Protein AF-A0A956J1R5-F1 (afdb_monomer)

Structure (mmCIF, N/CA/C/O backbone):
data_AF-A0A956J1R5-F1
#
_entry.id   AF-A0A956J1R5-F1
#
loop_
_atom_site.group_PDB
_atom_site.id
_atom_site.type_symbol
_atom_site.label_atom_id
_atom_site.label_alt_id
_atom_site.label_comp_id
_atom_site.label_asym_id
_atom_site.label_entity_id
_atom_site.label_seq_id
_atom_site.pdbx_PDB_ins_code
_atom_site.Cartn_x
_atom_site.Cartn_y
_atom_site.Cartn_z
_atom_site.occupancy
_atom_site.B_iso_or_equiv
_atom_site.auth_seq_id
_atom_site.auth_comp_id
_atom_site.auth_asym_id
_atom_site.auth_atom_id
_atom_site.pdbx_PDB_model_num
ATOM 1 N N . MET A 1 1 ? -15.552 30.424 28.035 1.00 44.16 1 MET A N 1
ATOM 2 C CA . MET A 1 1 ? -16.184 31.015 26.834 1.00 44.16 1 MET A CA 1
ATOM 3 C C . MET A 1 1 ? -15.197 32.090 26.402 1.00 44.16 1 MET A C 1
ATOM 5 O O . MET A 1 1 ? -14.972 32.980 27.193 1.00 44.16 1 MET A O 1
ATOM 9 N N . GLU A 1 2 ? -14.330 31.912 25.412 1.00 37.25 2 GLU A N 1
ATOM 10 C CA . GLU A 1 2 ? -14.598 31.733 23.985 1.00 37.25 2 GLU A CA 1
ATOM 11 C C . GLU A 1 2 ? -13.468 30.972 23.274 1.00 37.25 2 GLU A C 1
ATOM 13 O O . GLU A 1 2 ? -12.356 30.803 23.768 1.00 37.25 2 GLU A O 1
ATOM 18 N N . ARG A 1 3 ? -13.826 30.482 22.090 1.00 49.88 3 ARG A N 1
ATOM 19 C CA . ARG A 1 3 ? -13.050 29.657 21.172 1.00 49.88 3 ARG A CA 1
ATOM 20 C C . ARG A 1 3 ? -12.007 30.512 20.445 1.00 49.88 3 ARG A C 1
ATOM 22 O O . ARG A 1 3 ? -12.332 31.598 19.978 1.00 49.88 3 ARG A O 1
ATOM 29 N N . ARG A 1 4 ? -10.828 29.948 20.177 1.00 43.47 4 ARG A N 1
ATOM 30 C CA . ARG A 1 4 ? -10.095 30.222 18.931 1.00 43.47 4 ARG A CA 1
ATOM 31 C C . ARG A 1 4 ? -9.743 28.898 18.262 1.00 43.47 4 ARG A C 1
ATOM 33 O O . ARG A 1 4 ? -8.813 28.202 18.656 1.00 43.47 4 ARG A O 1
ATOM 40 N N . LEU A 1 5 ? -10.584 28.547 17.290 1.00 47.34 5 LEU A N 1
ATOM 41 C CA . LEU A 1 5 ? -10.311 27.576 16.237 1.00 47.34 5 LEU A CA 1
ATOM 42 C C . LEU A 1 5 ? -9.204 28.112 15.320 1.00 47.34 5 LEU A C 1
ATOM 44 O O . LEU A 1 5 ? -9.097 29.321 15.131 1.00 47.34 5 LEU A O 1
ATOM 48 N N . GLY A 1 6 ? -8.461 27.193 14.700 1.00 45.69 6 GLY A N 1
ATOM 49 C CA . GLY A 1 6 ? -7.676 27.473 13.497 1.00 45.69 6 GLY A CA 1
ATOM 50 C C . GLY A 1 6 ? -6.192 27.142 13.616 1.00 45.69 6 GLY A C 1
ATOM 51 O O . GLY A 1 6 ? -5.358 28.037 13.569 1.00 45.69 6 GLY A O 1
ATOM 52 N N . ARG A 1 7 ? -5.841 25.855 13.742 1.00 44.25 7 ARG A N 1
ATOM 53 C CA . ARG A 1 7 ? -4.472 25.379 13.495 1.00 44.25 7 ARG A CA 1
ATOM 54 C C . ARG A 1 7 ? -4.499 24.311 12.401 1.00 44.25 7 ARG A C 1
ATOM 56 O O . ARG A 1 7 ? -4.876 23.179 12.674 1.00 44.25 7 ARG A O 1
ATOM 63 N N . GLY A 1 8 ? -4.034 24.694 11.210 1.00 40.69 8 GLY A N 1
ATOM 64 C CA . GLY A 1 8 ? -3.307 23.812 10.295 1.00 40.69 8 GLY A CA 1
ATOM 65 C C . GLY A 1 8 ? -4.090 23.168 9.153 1.00 40.69 8 GLY A C 1
ATOM 66 O O . GLY A 1 8 ? -4.228 21.951 9.143 1.00 40.69 8 GLY A O 1
ATOM 67 N N . GLU A 1 9 ? -4.458 23.936 8.126 1.00 43.22 9 GLU A N 1
ATOM 68 C CA . GLU A 1 9 ? -4.506 23.386 6.763 1.00 43.22 9 GLU A CA 1
ATOM 69 C C . GLU A 1 9 ? -3.112 23.522 6.143 1.00 43.22 9 GLU A C 1
ATOM 71 O O . GLU A 1 9 ? -2.818 24.432 5.376 1.00 43.22 9 GLU A O 1
ATOM 76 N N . GLY A 1 10 ? -2.199 22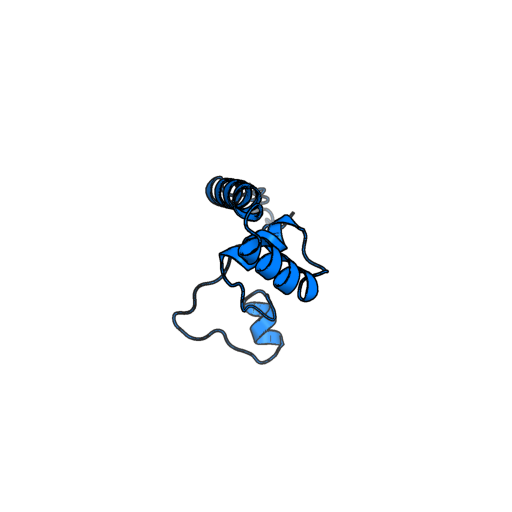.647 6.565 1.00 43.75 10 GLY A N 1
ATOM 77 C CA . GLY A 1 10 ? -0.981 22.400 5.807 1.00 43.75 10 GLY A CA 1
ATOM 78 C C . GLY A 1 10 ? -1.322 21.380 4.736 1.00 43.75 10 GLY A C 1
ATOM 79 O O . GLY A 1 10 ? -1.486 20.205 5.066 1.00 43.75 10 GLY A O 1
ATOM 80 N N . SER A 1 11 ? -1.456 21.811 3.481 1.00 51.84 11 SER A N 1
ATOM 81 C CA . SER A 1 11 ? -1.532 20.914 2.328 1.00 51.84 11 SER A CA 1
ATOM 82 C C . SER A 1 11 ? -0.336 19.972 2.415 1.00 51.84 11 SER A C 1
ATOM 84 O O . SER A 1 11 ? 0.820 20.391 2.316 1.00 51.84 11 SER A O 1
ATOM 86 N N . ARG A 1 12 ? -0.605 18.701 2.722 1.00 57.09 12 ARG A N 1
ATOM 87 C CA . ARG A 1 12 ? 0.421 17.687 2.944 1.00 57.09 12 ARG A CA 1
ATOM 88 C C . ARG A 1 12 ? 0.957 17.304 1.574 1.00 57.09 12 ARG A C 1
ATOM 90 O O . ARG A 1 12 ? 0.499 16.335 0.982 1.00 57.09 12 ARG A O 1
ATOM 97 N N . GLN A 1 13 ? 1.865 18.130 1.056 1.00 57.56 13 GLN A N 1
ATOM 98 C CA . GLN A 1 13 ? 2.513 17.890 -0.225 1.00 57.56 13 GLN A CA 1
ATOM 99 C C . GLN A 1 13 ? 3.058 16.455 -0.225 1.00 57.56 13 GLN A C 1
ATOM 101 O O . GLN A 1 13 ? 3.657 16.041 0.782 1.00 57.56 13 GLN A O 1
ATOM 106 N N . PRO A 1 14 ? 2.809 15.673 -1.290 1.00 62.00 14 PRO A N 1
ATOM 107 C CA . PRO A 1 14 ? 3.353 14.332 -1.385 1.00 62.00 14 PRO A CA 1
ATOM 108 C C . PRO A 1 14 ? 4.871 14.427 -1.234 1.00 62.00 14 PRO A C 1
ATOM 110 O O . PRO A 1 14 ? 5.528 15.245 -1.876 1.00 62.00 14 PRO A O 1
ATOM 113 N N . GLN A 1 15 ? 5.421 13.640 -0.310 1.00 74.06 15 GLN A N 1
ATOM 114 C CA . GLN A 1 15 ? 6.855 13.665 -0.046 1.00 74.06 15 GLN A CA 1
ATOM 115 C C . GLN A 1 15 ? 7.595 13.248 -1.325 1.00 74.06 15 GLN A C 1
ATOM 117 O O . GLN A 1 15 ? 7.160 12.286 -1.964 1.00 74.06 15 GLN A O 1
ATOM 122 N N . PRO A 1 16 ? 8.708 13.910 -1.690 1.00 76.75 16 PRO A N 1
ATOM 123 C CA . PRO A 1 16 ? 9.418 13.647 -2.946 1.00 76.75 16 PRO A CA 1
ATOM 124 C C . PRO A 1 16 ? 9.837 12.177 -3.092 1.00 76.75 16 PRO A C 1
ATOM 126 O O . PRO A 1 16 ? 9.840 11.634 -4.190 1.00 76.75 16 PRO A O 1
ATOM 129 N N . GLU A 1 17 ? 10.085 11.490 -1.976 1.00 80.38 17 GLU A N 1
ATOM 130 C CA . GLU A 1 17 ? 10.389 10.058 -1.951 1.00 80.38 17 GLU A CA 1
ATOM 131 C C . GLU A 1 17 ? 9.235 9.176 -2.470 1.00 80.38 17 GLU A C 1
ATOM 133 O O . GLU A 1 17 ? 9.471 8.166 -3.127 1.00 80.38 17 GLU A O 1
ATOM 138 N N . ILE A 1 18 ? 7.976 9.543 -2.202 1.00 80.62 18 ILE A N 1
ATOM 139 C CA . ILE A 1 18 ? 6.802 8.788 -2.677 1.00 80.62 18 ILE A CA 1
ATOM 140 C C . ILE A 1 18 ? 6.659 8.937 -4.191 1.00 80.62 18 ILE A C 1
ATOM 142 O O . ILE A 1 18 ? 6.312 7.971 -4.869 1.00 80.62 18 ILE A O 1
ATOM 146 N N . LEU A 1 19 ? 6.939 10.135 -4.709 1.00 78.31 19 LEU A N 1
ATOM 147 C CA . LEU A 1 19 ? 6.899 10.403 -6.140 1.00 78.31 19 LEU A CA 1
ATOM 148 C C . LEU A 1 19 ? 8.004 9.636 -6.873 1.00 78.31 19 LEU A C 1
ATOM 150 O O . LEU A 1 19 ? 7.702 8.950 -7.841 1.00 78.31 19 LEU A O 1
ATOM 154 N N . GLN A 1 20 ? 9.233 9.643 -6.347 1.00 83.38 20 GLN A N 1
ATOM 155 C CA . GLN A 1 20 ? 10.329 8.860 -6.923 1.00 83.38 20 GLN A CA 1
ATOM 156 C C . GLN A 1 20 ? 9.991 7.365 -6.977 1.00 83.38 20 GLN A C 1
ATOM 158 O O . GLN A 1 20 ? 10.135 6.726 -8.013 1.00 83.38 20 GLN A O 1
ATOM 163 N N . ARG A 1 21 ? 9.445 6.809 -5.885 1.00 77.69 21 ARG A N 1
ATOM 164 C CA . ARG A 1 21 ? 9.011 5.404 -5.860 1.00 77.69 21 ARG A CA 1
ATOM 165 C C . ARG A 1 21 ? 7.940 5.106 -6.907 1.00 77.69 21 ARG A C 1
ATOM 167 O O . ARG A 1 21 ? 7.908 3.996 -7.422 1.00 77.69 21 ARG A O 1
ATOM 174 N N . LEU A 1 22 ? 7.055 6.059 -7.203 1.00 78.31 22 LEU A N 1
ATOM 175 C CA . LEU A 1 22 ? 6.043 5.898 -8.245 1.00 78.31 22 LEU A CA 1
ATOM 176 C C . LEU A 1 22 ? 6.673 5.870 -9.642 1.00 78.31 22 LEU A C 1
ATOM 178 O O . LEU A 1 22 ? 6.293 5.027 -10.450 1.00 78.31 22 LEU A O 1
ATOM 182 N N . GLU A 1 23 ? 7.620 6.763 -9.919 1.00 79.81 23 GLU A N 1
ATOM 183 C CA . GLU A 1 23 ? 8.353 6.793 -11.190 1.00 79.81 23 GLU A CA 1
ATOM 184 C C . GLU A 1 23 ? 9.107 5.478 -11.421 1.00 79.81 23 GLU A C 1
ATOM 186 O O . GLU A 1 23 ? 8.968 4.859 -12.480 1.00 79.81 23 GLU A O 1
ATOM 191 N N . ASP A 1 24 ? 9.796 4.986 -10.390 1.00 79.75 24 ASP A N 1
ATOM 192 C CA . ASP A 1 24 ? 10.492 3.700 -10.425 1.00 79.75 24 ASP A CA 1
ATOM 193 C C . ASP A 1 24 ? 9.511 2.536 -10.663 1.00 79.75 24 ASP A C 1
ATOM 195 O O . ASP A 1 24 ? 9.803 1.615 -11.428 1.00 79.75 24 ASP A O 1
ATOM 199 N N . ALA A 1 25 ? 8.317 2.583 -10.053 1.00 71.12 25 ALA A N 1
ATOM 200 C CA . ALA A 1 25 ? 7.262 1.584 -10.252 1.00 71.12 25 ALA A CA 1
ATOM 201 C C . ALA A 1 25 ? 6.821 1.501 -11.713 1.00 71.12 25 ALA A C 1
ATOM 203 O O . ALA A 1 25 ? 6.663 0.410 -12.259 1.00 71.12 25 ALA A O 1
ATOM 204 N N . VAL A 1 26 ? 6.596 2.662 -12.332 1.00 76.69 26 VAL A N 1
ATOM 205 C CA . VAL A 1 26 ? 6.152 2.761 -13.725 1.00 76.69 26 VAL A CA 1
ATOM 206 C C . VAL A 1 26 ? 7.231 2.209 -14.654 1.00 76.69 26 VAL A C 1
ATOM 208 O O . VAL A 1 26 ? 6.914 1.414 -15.536 1.00 76.69 26 VAL A O 1
ATOM 211 N N . ALA A 1 27 ? 8.500 2.545 -14.412 1.00 75.62 27 ALA A N 1
ATOM 212 C CA . ALA A 1 27 ? 9.620 2.008 -15.182 1.00 75.62 27 ALA A CA 1
ATOM 213 C C . ALA A 1 27 ? 9.780 0.481 -15.018 1.00 75.62 27 ALA A C 1
ATOM 215 O O . ALA A 1 27 ? 10.101 -0.219 -15.979 1.00 75.62 27 ALA A O 1
ATOM 216 N N . ALA A 1 28 ? 9.518 -0.059 -13.823 1.00 71.69 28 ALA A N 1
ATOM 217 C CA . ALA A 1 28 ? 9.680 -1.482 -13.518 1.00 71.69 28 ALA A CA 1
ATOM 218 C C . ALA A 1 28 ? 8.583 -2.392 -14.106 1.00 71.69 28 ALA A C 1
ATOM 220 O O . ALA A 1 28 ? 8.796 -3.593 -14.260 1.00 71.69 28 ALA A O 1
ATOM 221 N N . ILE A 1 29 ? 7.417 -1.855 -14.484 1.00 68.38 29 ILE A N 1
ATOM 222 C CA . ILE A 1 29 ? 6.297 -2.653 -15.028 1.00 68.38 29 ILE A CA 1
ATOM 223 C C . ILE A 1 29 ? 6.602 -3.294 -16.397 1.00 68.38 29 ILE A C 1
ATOM 225 O O . ILE A 1 29 ? 5.859 -4.146 -16.879 1.00 68.38 29 ILE A O 1
ATOM 229 N N . HIS A 1 30 ? 7.723 -2.949 -17.019 1.00 69.00 30 HIS A N 1
ATOM 230 C CA . HIS A 1 30 ? 8.126 -3.517 -18.301 1.00 69.00 30 HIS A CA 1
ATOM 231 C C . HIS A 1 30 ? 8.419 -5.028 -18.224 1.00 69.00 30 HIS A C 1
ATOM 233 O O . HIS A 1 30 ? 8.400 -5.707 -19.253 1.00 69.00 30 HIS A O 1
ATOM 239 N N . ASP A 1 31 ? 8.654 -5.576 -17.026 1.00 76.12 31 ASP A N 1
ATOM 240 C CA . ASP A 1 31 ? 8.788 -7.016 -16.832 1.00 76.12 31 ASP A CA 1
ATOM 241 C C . ASP A 1 31 ? 7.416 -7.712 -16.654 1.00 76.12 31 ASP A C 1
ATOM 243 O O . ASP A 1 31 ? 6.491 -7.214 -16.004 1.00 76.12 31 ASP A O 1
ATOM 247 N N . SER A 1 32 ? 7.271 -8.905 -17.242 1.00 79.06 32 SER A N 1
ATOM 248 C CA . SER A 1 32 ? 5.996 -9.643 -17.250 1.00 79.06 32 SER A CA 1
ATOM 249 C C . SER 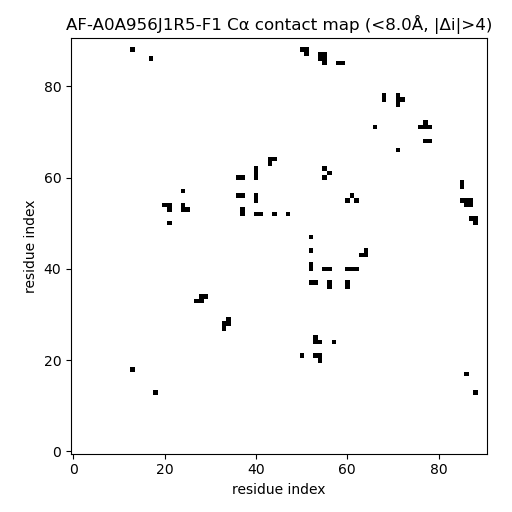A 1 32 ? 5.528 -10.095 -15.862 1.00 79.06 32 SER A C 1
ATOM 251 O O . SER A 1 32 ? 4.343 -10.367 -15.676 1.00 79.06 32 SER A O 1
ATOM 253 N N . GLU A 1 33 ? 6.427 -10.227 -14.889 1.00 86.69 33 GLU A N 1
ATOM 254 C CA . GLU A 1 33 ? 6.102 -10.724 -13.555 1.00 86.69 33 GLU A CA 1
ATOM 255 C C . GLU A 1 33 ? 5.587 -9.593 -12.652 1.00 86.69 33 GLU A C 1
ATOM 257 O O . GLU A 1 33 ? 4.543 -9.732 -12.015 1.00 86.69 33 GLU A O 1
ATOM 262 N N . SER A 1 34 ? 6.258 -8.443 -12.653 1.00 84.50 34 SER A N 1
ATOM 263 C CA . SER A 1 34 ? 5.839 -7.200 -12.009 1.00 84.50 34 SER A CA 1
ATOM 264 C C . SER A 1 34 ? 4.521 -6.709 -12.577 1.00 84.50 34 SER A C 1
ATOM 266 O O . SER A 1 34 ? 3.641 -6.332 -11.802 1.00 84.50 34 SER A O 1
ATOM 268 N N . PHE A 1 35 ? 4.325 -6.807 -13.895 1.00 87.12 35 PHE A N 1
ATOM 269 C CA . PHE A 1 35 ? 3.033 -6.497 -14.497 1.00 87.12 35 PHE A CA 1
ATOM 270 C C . PHE A 1 35 ? 1.925 -7.432 -13.997 1.00 87.12 35 PHE A C 1
ATOM 272 O O . PHE A 1 35 ? 0.862 -6.963 -13.594 1.00 87.12 35 PHE A O 1
ATOM 279 N N . ARG A 1 36 ? 2.171 -8.750 -13.930 1.00 90.38 36 ARG A N 1
ATOM 280 C CA . ARG A 1 36 ? 1.203 -9.710 -13.363 1.00 90.38 36 ARG A CA 1
ATOM 281 C C . ARG A 1 36 ? 0.901 -9.431 -11.891 1.00 90.38 36 ARG A C 1
ATOM 283 O O . ARG A 1 36 ? -0.264 -9.469 -11.507 1.00 90.38 36 ARG A O 1
ATOM 290 N N . ARG A 1 37 ? 1.915 -9.116 -11.076 1.00 91.00 37 ARG A N 1
ATOM 291 C CA . ARG A 1 37 ? 1.731 -8.726 -9.666 1.00 91.00 37 ARG A CA 1
ATOM 292 C C . ARG A 1 37 ? 0.867 -7.478 -9.543 1.00 91.00 37 ARG A C 1
ATOM 294 O O . ARG A 1 37 ? -0.043 -7.44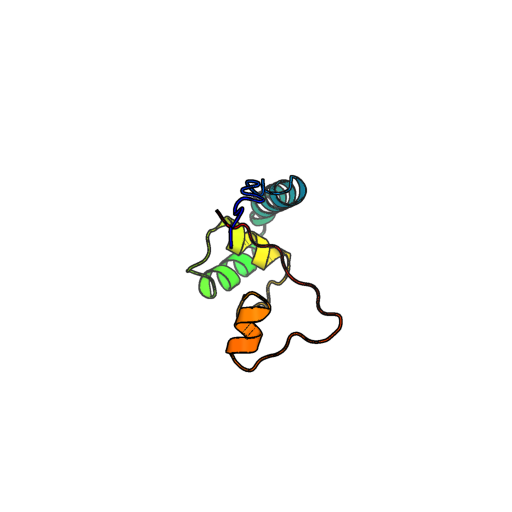4 -8.719 1.00 91.00 37 ARG A O 1
ATOM 301 N N . TRP A 1 38 ? 1.125 -6.474 -10.376 1.00 91.81 38 TRP A N 1
ATOM 302 C CA . TRP A 1 38 ? 0.315 -5.266 -10.400 1.00 91.81 38 TRP A CA 1
ATOM 303 C C . TRP A 1 38 ? -1.130 -5.561 -10.814 1.00 91.81 38 TRP A C 1
ATOM 305 O O . TRP A 1 38 ? -2.047 -5.076 -10.156 1.00 91.81 38 TRP A O 1
ATOM 315 N N . LEU A 1 39 ? -1.365 -6.395 -11.832 1.00 92.62 39 LEU A N 1
ATOM 316 C CA . LEU A 1 39 ? -2.720 -6.797 -12.233 1.00 92.62 39 LEU A CA 1
ATOM 317 C C . LEU A 1 39 ? -3.462 -7.539 -11.111 1.00 92.62 39 LEU A C 1
ATOM 319 O O . LEU A 1 39 ? -4.638 -7.270 -10.865 1.00 92.62 39 LEU A O 1
ATOM 323 N N . ASP A 1 40 ? -2.776 -8.423 -10.389 1.00 94.19 40 ASP A N 1
ATOM 324 C CA . ASP A 1 40 ? -3.347 -9.145 -9.251 1.00 94.19 40 ASP A CA 1
ATOM 325 C C . ASP A 1 40 ? -3.742 -8.195 -8.102 1.00 94.19 40 ASP A C 1
ATOM 327 O O . ASP A 1 40 ? -4.845 -8.286 -7.554 1.00 94.19 40 ASP A O 1
ATOM 331 N N . VAL A 1 41 ? -2.896 -7.214 -7.770 1.00 95.00 41 VAL A N 1
ATOM 332 C CA . VAL A 1 41 ? -3.237 -6.148 -6.808 1.00 95.00 41 VAL A CA 1
ATOM 333 C C . VAL A 1 41 ? -4.397 -5.300 -7.334 1.00 95.00 41 VAL A C 1
ATOM 335 O O . VAL A 1 41 ? -5.357 -5.044 -6.607 1.00 95.00 41 VAL A O 1
ATOM 338 N N . SER A 1 42 ? -4.362 -4.913 -8.607 1.00 93.81 42 SER A N 1
ATOM 339 C CA . SER A 1 42 ? -5.386 -4.073 -9.239 1.00 93.81 42 SER A CA 1
ATOM 340 C C . SER A 1 42 ? -6.765 -4.731 -9.218 1.00 93.81 42 SER A C 1
ATOM 342 O O . SER A 1 42 ? -7.763 -4.052 -8.980 1.00 93.81 42 SER A O 1
ATOM 344 N N . SER A 1 43 ? -6.830 -6.059 -9.362 1.00 95.06 43 SER A N 1
ATOM 345 C CA . SER A 1 43 ? -8.083 -6.816 -9.246 1.00 95.06 43 SER A CA 1
ATOM 346 C C . SER A 1 43 ? -8.733 -6.675 -7.857 1.00 95.06 43 SER A C 1
ATOM 348 O O . SER A 1 43 ? -9.952 -6.519 -7.738 1.00 95.06 43 SER A O 1
ATOM 350 N N . ARG A 1 44 ? -7.916 -6.638 -6.793 1.00 95.25 44 ARG A N 1
ATOM 351 C CA . ARG A 1 44 ? -8.352 -6.534 -5.389 1.00 95.25 44 ARG A CA 1
ATOM 352 C C . ARG A 1 44 ? -8.637 -5.093 -4.963 1.00 95.25 44 ARG A C 1
ATOM 354 O O . ARG A 1 44 ? -9.539 -4.859 -4.162 1.00 95.25 44 ARG A O 1
ATOM 361 N N . PHE A 1 45 ? -7.891 -4.126 -5.498 1.00 95.38 45 PHE A N 1
ATOM 362 C CA . PHE A 1 45 ? -7.945 -2.709 -5.115 1.00 95.38 45 PHE A CA 1
ATOM 363 C C . PHE A 1 45 ? -8.495 -1.801 -6.223 1.00 95.38 45 PHE A C 1
ATOM 365 O O . PHE A 1 45 ? -8.059 -0.661 -6.368 1.00 95.38 45 PHE A O 1
ATOM 372 N N . HIS A 1 46 ? -9.499 -2.261 -6.966 1.00 92.31 46 HIS A N 1
ATOM 373 C CA . HIS A 1 46 ? -10.099 -1.535 -8.095 1.00 92.31 46 HIS A CA 1
ATOM 3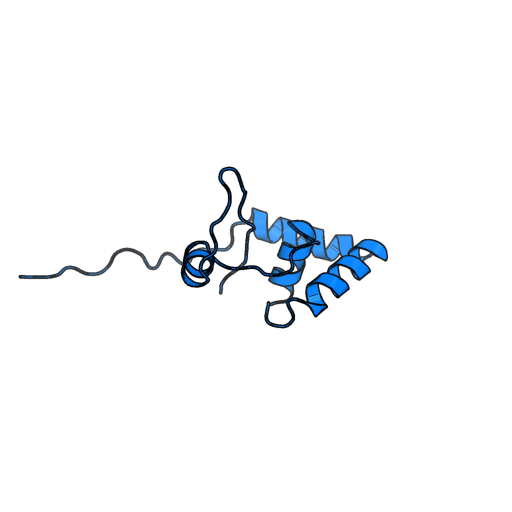74 C C . HIS A 1 46 ? -10.719 -0.166 -7.733 1.00 92.31 46 HIS A C 1
ATOM 376 O O . HIS A 1 46 ? -10.955 0.653 -8.614 1.00 92.31 46 HIS A O 1
ATOM 382 N N . HIS A 1 47 ? -10.955 0.114 -6.446 1.00 92.38 47 HIS A N 1
ATOM 383 C CA . HIS A 1 47 ? -11.412 1.424 -5.955 1.00 92.38 47 HIS A CA 1
ATOM 384 C C . HIS A 1 47 ? -10.281 2.408 -5.611 1.00 92.38 47 HIS A C 1
ATOM 386 O O . HIS A 1 47 ? -10.552 3.564 -5.288 1.00 92.38 47 HIS A O 1
ATOM 392 N N . TYR A 1 48 ? -9.022 1.969 -5.629 1.00 93.19 48 TYR A N 1
ATOM 393 C CA . TYR A 1 48 ? -7.868 2.837 -5.402 1.00 93.19 48 TYR A CA 1
ATOM 394 C C . TYR A 1 48 ? -7.405 3.455 -6.721 1.00 93.19 48 TYR A C 1
ATOM 396 O O . TYR A 1 48 ? -7.550 2.848 -7.780 1.00 93.19 48 TYR A O 1
ATOM 404 N N . SER A 1 49 ? -6.801 4.644 -6.661 1.00 92.81 49 SER A N 1
ATOM 405 C CA . SER A 1 49 ? -6.130 5.235 -7.824 1.00 92.81 49 SER A CA 1
ATOM 406 C C . SER A 1 49 ? -4.988 4.343 -8.315 1.00 92.81 49 SER A C 1
ATOM 408 O O . SER A 1 49 ? -4.384 3.614 -7.525 1.00 92.81 49 SER A O 1
ATOM 410 N N . LEU A 1 50 ? -4.642 4.452 -9.601 1.00 91.12 50 LEU A N 1
ATOM 411 C CA . LEU A 1 50 ? -3.526 3.716 -10.204 1.00 91.12 50 LEU A CA 1
ATOM 412 C C . LEU A 1 50 ? -2.239 3.858 -9.381 1.00 91.12 50 LEU A C 1
ATOM 414 O O . LEU A 1 50 ? -1.606 2.866 -9.030 1.00 91.12 50 LEU A O 1
ATOM 418 N N . SER A 1 51 ? -1.890 5.086 -9.000 1.00 91.81 51 SER A N 1
ATOM 419 C CA . SER A 1 51 ? -0.682 5.346 -8.220 1.00 91.81 51 SER A CA 1
ATOM 420 C C . SER A 1 51 ? -0.706 4.653 -6.858 1.00 91.81 51 SER A C 1
ATOM 422 O O . SER A 1 51 ? 0.312 4.139 -6.406 1.00 91.81 51 SER A O 1
ATOM 424 N N . ASN A 1 52 ? -1.872 4.571 -6.213 1.00 94.50 52 ASN A N 1
ATOM 425 C CA . ASN A 1 52 ? -2.009 3.827 -4.967 1.00 94.50 52 ASN A CA 1
ATOM 426 C C . ASN A 1 52 ? -1.963 2.310 -5.180 1.00 94.50 52 ASN A C 1
ATOM 428 O O . ASN A 1 52 ? -1.395 1.612 -4.345 1.00 94.50 52 ASN A O 1
ATOM 432 N N . GLN A 1 53 ? -2.496 1.790 -6.287 1.00 94.75 53 GLN A N 1
ATOM 433 C CA . GLN A 1 53 ? -2.350 0.373 -6.642 1.00 94.75 53 GLN A CA 1
ATOM 434 C C . GLN A 1 53 ? -0.870 0.007 -6.840 1.00 94.75 53 GLN A C 1
ATOM 436 O O . GLN A 1 53 ? -0.417 -1.015 -6.324 1.00 94.75 53 GLN A O 1
ATOM 441 N N . LEU A 1 54 ? -0.091 0.867 -7.503 1.00 92.50 54 LEU A N 1
ATOM 442 C CA . LEU A 1 54 ? 1.357 0.696 -7.666 1.00 92.50 54 LEU A CA 1
ATOM 443 C C . LEU A 1 54 ? 2.093 0.738 -6.327 1.00 92.50 54 LEU A C 1
ATOM 445 O O . LEU A 1 54 ? 2.853 -0.177 -6.010 1.00 92.50 54 LEU A O 1
ATOM 449 N N . LEU A 1 55 ? 1.802 1.741 -5.495 1.00 93.75 55 LEU A N 1
ATOM 450 C CA . LEU A 1 55 ? 2.385 1.853 -4.158 1.00 93.75 55 LEU A CA 1
ATOM 451 C C . LEU A 1 55 ? 2.084 0.626 -3.290 1.00 93.75 55 LEU A C 1
ATOM 453 O O . LEU A 1 55 ? 2.970 0.160 -2.574 1.00 93.75 55 LEU A O 1
ATOM 457 N N . ILE A 1 56 ? 0.863 0.088 -3.347 1.00 95.44 56 ILE A N 1
ATOM 458 C CA . ILE A 1 56 ? 0.506 -1.150 -2.642 1.00 95.44 56 ILE A CA 1
ATOM 459 C C . ILE A 1 56 ? 1.294 -2.330 -3.218 1.00 95.44 56 ILE A C 1
ATOM 461 O O . ILE A 1 56 ? 1.876 -3.089 -2.449 1.00 95.44 56 ILE A O 1
ATOM 465 N N . THR A 1 57 ? 1.373 -2.451 -4.547 1.00 94.44 57 THR A N 1
ATOM 466 C CA . THR A 1 57 ? 2.101 -3.537 -5.227 1.00 94.44 57 THR A CA 1
ATOM 467 C C . THR A 1 57 ? 3.566 -3.595 -4.804 1.00 94.44 57 THR A C 1
ATOM 469 O O . THR A 1 57 ? 4.062 -4.670 -4.478 1.00 94.44 57 THR A O 1
ATOM 472 N N . MET A 1 58 ? 4.252 -2.451 -4.742 1.00 92.00 58 MET A N 1
ATOM 473 C CA . MET A 1 58 ? 5.668 -2.396 -4.363 1.00 92.00 58 MET A CA 1
ATOM 474 C C . MET A 1 58 ? 5.914 -2.641 -2.872 1.00 92.00 58 MET A C 1
ATOM 476 O O . MET A 1 58 ? 6.942 -3.197 -2.499 1.00 92.00 58 MET A O 1
ATOM 480 N N . GLN A 1 59 ? 5.007 -2.189 -2.002 1.00 94.25 59 GLN A N 1
ATOM 481 C CA . GLN A 1 59 ? 5.207 -2.264 -0.550 1.00 94.25 59 GLN A CA 1
ATOM 482 C C . GLN A 1 59 ? 4.695 -3.578 0.051 1.00 94.25 59 GLN A C 1
ATOM 484 O O . GLN A 1 59 ? 5.252 -4.067 1.035 1.00 94.25 59 GLN A O 1
ATOM 489 N N . ARG A 1 60 ? 3.598 -4.122 -0.490 1.00 94.50 60 ARG A N 1
ATOM 490 C CA . ARG A 1 60 ? 2.897 -5.296 0.042 1.00 94.50 60 ARG A CA 1
ATOM 491 C C . ARG A 1 60 ? 2.051 -5.981 -1.053 1.00 94.50 60 ARG A C 1
ATOM 493 O O . ARG A 1 60 ? 0.824 -5.859 -1.037 1.00 94.50 60 ARG A O 1
ATOM 500 N N . PRO A 1 61 ? 2.667 -6.721 -1.994 1.00 92.94 61 PRO A N 1
ATOM 501 C CA . PRO A 1 61 ? 1.956 -7.335 -3.125 1.00 92.94 61 PRO A CA 1
ATOM 502 C C . PRO A 1 61 ? 0.925 -8.397 -2.705 1.00 92.94 61 PRO A C 1
ATOM 504 O O . PRO A 1 61 ? -0.044 -8.651 -3.412 1.00 92.94 61 PRO A O 1
ATOM 507 N N . ASP A 1 62 ? 1.072 -8.995 -1.526 1.00 94.69 62 ASP A N 1
ATOM 508 C CA . ASP A 1 62 ? 0.132 -9.950 -0.932 1.00 94.69 62 ASP A CA 1
ATOM 509 C C . ASP A 1 62 ? -1.021 -9.276 -0.157 1.00 94.69 62 ASP A C 1
ATOM 511 O O . ASP A 1 62 ? -1.870 -9.964 0.410 1.00 94.69 62 ASP A O 1
ATOM 515 N N . ALA A 1 63 ? -1.101 -7.938 -0.129 1.00 94.44 63 ALA A N 1
ATOM 516 C CA . ALA A 1 63 ? -2.158 -7.227 0.587 1.00 94.44 63 ALA A CA 1
ATOM 517 C C . ALA A 1 63 ? -3.551 -7.583 0.044 1.00 94.44 63 ALA A C 1
ATOM 519 O O . ALA A 1 63 ? -3.832 -7.446 -1.138 1.00 94.44 63 ALA A O 1
ATOM 520 N N . THR A 1 64 ? -4.470 -7.989 0.915 1.00 94.25 64 THR A N 1
ATOM 521 C CA . THR A 1 64 ? -5.872 -8.260 0.536 1.00 94.25 64 THR A CA 1
ATOM 522 C C . THR A 1 64 ? -6.821 -7.141 0.946 1.00 94.25 64 THR A C 1
ATOM 524 O O . THR A 1 64 ? -7.938 -7.050 0.446 1.00 94.25 64 THR A O 1
ATOM 527 N N . ARG A 1 65 ? -6.387 -6.276 1.870 1.00 94.25 65 ARG A N 1
ATOM 528 C CA . ARG A 1 65 ? -7.135 -5.107 2.329 1.00 94.25 65 ARG A CA 1
ATOM 529 C C . ARG A 1 65 ? -6.185 -4.081 2.930 1.00 94.25 65 ARG A C 1
ATOM 531 O O . ARG A 1 65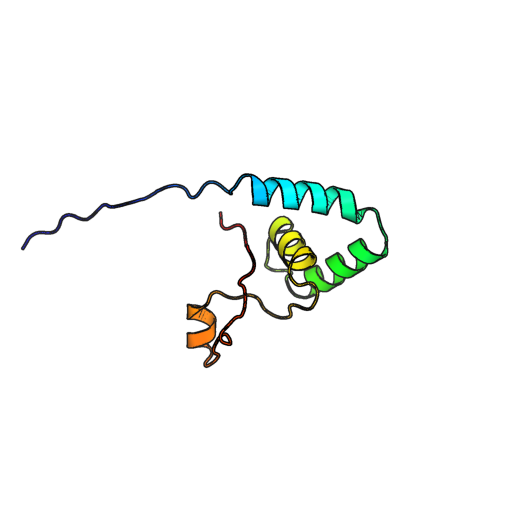 ? -5.275 -4.432 3.677 1.00 94.25 65 ARG A O 1
ATOM 538 N N . VAL A 1 66 ? -6.441 -2.810 2.649 1.00 9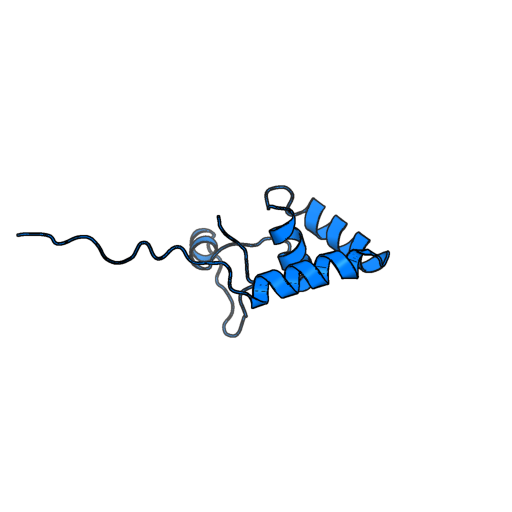4.62 66 VAL A N 1
ATOM 539 C CA . VAL A 1 66 ? -5.678 -1.673 3.166 1.00 94.62 66 VAL A CA 1
ATOM 540 C C . VAL A 1 66 ? -6.652 -0.752 3.880 1.00 94.62 66 VAL A C 1
ATOM 542 O O . VAL A 1 66 ? -7.722 -0.439 3.367 1.00 94.62 66 VAL A O 1
ATOM 545 N N . ALA A 1 67 ? -6.316 -0.359 5.102 1.00 93.69 67 ALA A N 1
ATOM 546 C CA . ALA A 1 67 ? -7.129 0.552 5.890 1.00 93.69 67 ALA A CA 1
ATOM 547 C C . ALA A 1 67 ? -6.265 1.266 6.930 1.00 93.69 67 ALA A C 1
ATOM 549 O O . ALA A 1 67 ? -5.229 0.752 7.360 1.00 93.69 67 ALA A O 1
ATOM 550 N N . GLY A 1 68 ? -6.714 2.443 7.365 1.00 93.31 68 GLY A N 1
ATOM 551 C CA . GLY A 1 68 ? -6.075 3.162 8.462 1.00 93.31 68 GLY A CA 1
ATOM 552 C C . GLY A 1 68 ? -6.216 2.427 9.800 1.00 93.31 68 GLY A C 1
ATOM 553 O O . GLY A 1 68 ? -7.156 1.661 10.018 1.00 93.31 68 GLY A O 1
ATOM 554 N N . PHE A 1 69 ? -5.317 2.717 10.741 1.00 93.25 69 PHE A N 1
ATOM 555 C CA . PHE A 1 69 ? -5.278 2.082 12.066 1.00 93.25 69 PHE A CA 1
ATOM 556 C C . PHE A 1 69 ? -6.628 2.125 12.810 1.00 93.25 69 PHE A C 1
ATOM 558 O O . PHE A 1 69 ? -7.094 1.119 13.344 1.00 93.25 69 PHE A O 1
ATOM 565 N N . HIS A 1 70 ? -7.305 3.277 12.797 1.00 93.88 70 HIS A N 1
ATOM 566 C CA . HIS A 1 70 ? -8.620 3.435 13.426 1.00 93.88 70 HIS A CA 1
ATOM 567 C C . HIS A 1 70 ? -9.724 2.640 12.718 1.00 93.88 70 HIS A C 1
AT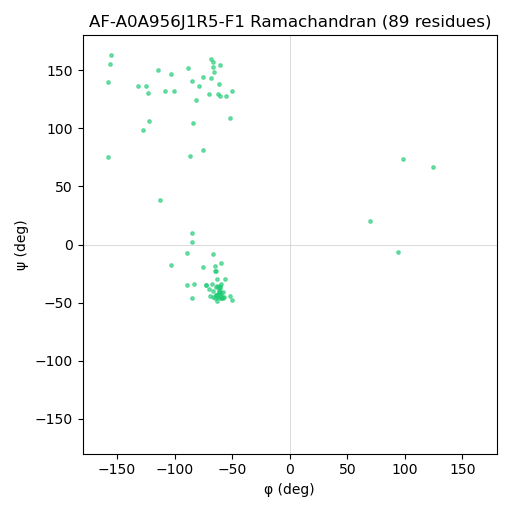OM 569 O O . HIS A 1 70 ? -10.634 2.146 13.378 1.00 93.88 70 HIS A O 1
ATOM 575 N N . ALA A 1 71 ? -9.648 2.492 11.392 1.00 95.00 71 ALA A N 1
ATOM 576 C CA . ALA A 1 71 ? -10.608 1.694 10.638 1.00 95.00 71 ALA A CA 1
ATOM 577 C C . ALA A 1 71 ? -10.481 0.207 10.995 1.00 95.00 71 ALA A C 1
ATOM 579 O O . ALA A 1 71 ? -11.496 -0.448 11.212 1.00 95.00 71 ALA A O 1
ATOM 580 N N . TRP A 1 72 ? -9.257 -0.302 11.173 1.00 95.31 72 TRP A N 1
ATOM 581 C CA . TRP A 1 72 ? -9.054 -1.662 11.675 1.00 95.31 72 TRP A CA 1
ATOM 582 C C . TRP A 1 72 ? -9.689 -1.879 13.047 1.00 95.31 72 TRP A C 1
ATOM 584 O O . TRP A 1 72 ? -10.428 -2.847 13.219 1.00 95.31 72 TRP A O 1
ATOM 594 N N . ARG A 1 73 ? -9.498 -0.937 13.979 1.00 94.94 73 ARG A N 1
ATOM 595 C CA . ARG A 1 73 ? -10.121 -1.002 15.312 1.00 94.94 73 ARG A CA 1
ATOM 596 C C . ARG A 1 73 ? -11.648 -1.030 15.242 1.00 94.94 73 ARG A C 1
ATOM 598 O O . ARG A 1 73 ? -12.263 -1.815 15.953 1.00 94.94 73 ARG A O 1
ATOM 605 N N . LYS A 1 74 ? -12.259 -0.224 14.364 1.00 96.69 74 LYS A N 1
ATOM 606 C CA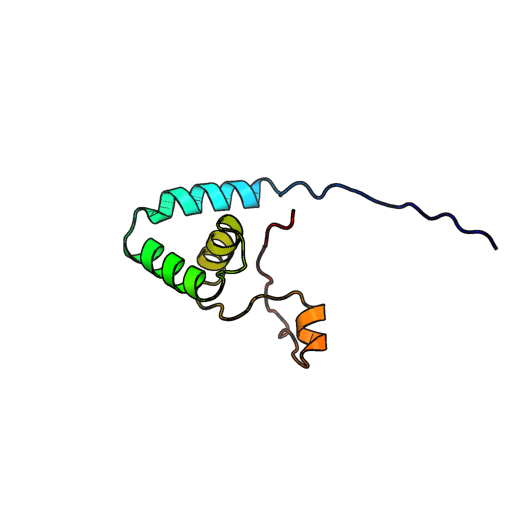 . LYS A 1 74 ? -13.718 -0.230 14.134 1.00 96.69 74 LYS A CA 1
ATOM 607 C C . LYS A 1 74 ? -14.228 -1.565 13.582 1.00 96.69 74 LYS A C 1
ATOM 609 O O . LYS A 1 74 ? -15.357 -1.940 13.859 1.00 96.69 74 LYS A O 1
ATOM 614 N N . LEU A 1 75 ? -13.393 -2.289 12.838 1.00 95.31 75 LEU A N 1
ATOM 615 C CA . LEU A 1 75 ? -13.685 -3.632 12.326 1.00 95.31 75 LEU A CA 1
ATOM 616 C C . LEU A 1 75 ? -13.374 -4.747 13.344 1.00 95.31 75 LEU A C 1
ATOM 618 O O . LEU A 1 75 ? -13.338 -5.915 12.962 1.00 95.31 75 LEU A O 1
ATOM 622 N N . GLY A 1 76 ? -13.088 -4.410 14.608 1.00 96.12 76 GLY A N 1
ATOM 623 C CA . GLY A 1 76 ? -12.725 -5.383 15.642 1.00 96.12 76 GLY A CA 1
ATOM 624 C C . GLY A 1 76 ? -11.351 -6.027 15.432 1.00 96.12 76 GLY A C 1
ATOM 625 O O . GLY A 1 76 ? -11.088 -7.107 15.951 1.00 96.12 76 GLY A O 1
ATOM 626 N N . ARG A 1 77 ? -10.470 -5.397 14.645 1.00 95.56 77 ARG A N 1
ATOM 627 C CA . ARG A 1 77 ? -9.123 -5.896 14.332 1.00 95.56 77 ARG A CA 1
ATOM 628 C C . ARG A 1 77 ? -8.056 -4.972 14.909 1.00 95.56 77 ARG A C 1
ATOM 630 O O . ARG A 1 77 ? -8.243 -3.760 15.006 1.00 95.56 77 ARG A O 1
ATOM 637 N N . GLN A 1 78 ? -6.904 -5.539 15.255 1.00 94.44 78 GLN A N 1
ATOM 638 C CA . GLN A 1 78 ? -5.770 -4.792 15.792 1.00 94.44 78 GLN A CA 1
ATOM 639 C C . GLN A 1 78 ? -4.515 -5.048 14.959 1.00 94.44 78 GLN A C 1
ATOM 641 O O . GLN A 1 78 ? -4.220 -6.184 14.591 1.00 94.44 78 GLN A O 1
ATOM 646 N N . VAL A 1 79 ? -3.773 -3.976 14.677 1.00 93.25 79 VAL A N 1
ATOM 647 C CA . VAL A 1 79 ? -2.446 -4.070 14.061 1.00 93.25 79 VAL A CA 1
ATOM 648 C C . VAL A 1 79 ? -1.478 -4.659 15.087 1.00 93.25 79 VAL A C 1
ATOM 650 O O . VAL A 1 79 ? -1.431 -4.203 16.232 1.00 93.25 79 VAL A O 1
ATOM 653 N N . ARG A 1 80 ? -0.724 -5.687 14.687 1.00 94.69 80 ARG A N 1
ATOM 654 C CA . ARG A 1 80 ? 0.244 -6.352 15.565 1.00 94.69 80 ARG A CA 1
ATOM 655 C C . ARG A 1 80 ? 1.376 -5.393 15.936 1.00 94.69 80 ARG A C 1
ATOM 657 O O . ARG A 1 80 ? 1.756 -4.514 15.163 1.00 94.69 80 ARG A O 1
ATOM 664 N N . LYS A 1 81 ? 1.923 -5.558 17.141 1.00 94.31 81 LYS A N 1
ATOM 665 C CA . LYS A 1 81 ? 3.073 -4.767 17.593 1.00 94.31 81 LYS A CA 1
ATOM 666 C C . LYS A 1 81 ? 4.269 -5.050 16.677 1.00 94.31 81 LYS A C 1
ATOM 668 O O . LYS A 1 81 ? 4.603 -6.208 16.463 1.00 94.31 81 LYS A O 1
ATOM 673 N N . GLY A 1 82 ? 4.909 -3.993 16.177 1.00 94.25 82 GLY A N 1
ATOM 674 C CA . GLY A 1 82 ? 6.073 -4.084 15.286 1.00 94.25 82 GLY A CA 1
ATOM 675 C C . GLY A 1 82 ? 5.753 -4.032 13.789 1.00 94.25 82 GLY A C 1
ATOM 676 O O . GLY A 1 82 ? 6.679 -3.927 12.990 1.00 94.25 82 GLY A O 1
ATOM 677 N N . GLU A 1 83 ? 4.475 -4.046 13.399 1.00 93.69 83 GLU A N 1
ATOM 678 C CA . GLU A 1 83 ? 4.084 -3.901 11.993 1.00 93.69 83 GLU A CA 1
ATOM 679 C C . GLU A 1 83 ? 4.373 -2.494 11.462 1.00 93.69 83 GLU A C 1
ATOM 681 O O . GLU A 1 83 ? 4.183 -1.489 12.156 1.00 93.69 83 GLU A O 1
ATOM 686 N N . LYS A 1 84 ? 4.786 -2.426 10.195 1.00 91.75 84 LYS A N 1
ATOM 687 C CA . LYS A 1 84 ? 5.015 -1.168 9.478 1.00 91.75 84 LYS A CA 1
ATOM 688 C C . LYS A 1 84 ? 3.818 -0.866 8.582 1.00 91.75 84 LYS A C 1
ATOM 690 O O . LYS A 1 84 ? 3.345 -1.732 7.851 1.00 91.75 84 LYS A O 1
ATOM 695 N N . GLY A 1 85 ? 3.322 0.368 8.647 1.00 92.50 85 GLY A N 1
ATOM 696 C CA . GLY A 1 85 ? 2.302 0.842 7.714 1.00 92.50 85 GLY A CA 1
ATOM 697 C C . GLY A 1 85 ? 2.858 0.977 6.296 1.00 92.50 85 GLY A C 1
ATOM 698 O O . GLY A 1 85 ? 4.065 1.113 6.112 1.00 92.50 85 GLY A O 1
ATOM 699 N N . ILE A 1 86 ? 1.962 0.980 5.311 1.00 93.56 86 ILE A N 1
ATOM 700 C CA . ILE A 1 86 ? 2.291 1.307 3.920 1.00 93.56 86 ILE A CA 1
ATOM 701 C C . ILE A 1 86 ? 1.830 2.730 3.595 1.00 93.56 86 ILE A C 1
ATOM 703 O O . ILE A 1 86 ? 0.817 3.200 4.122 1.00 93.56 86 ILE A O 1
ATOM 707 N N . ALA A 1 87 ? 2.574 3.416 2.736 1.00 92.69 87 ALA A N 1
ATOM 708 C CA . ALA A 1 87 ? 2.242 4.752 2.270 1.00 92.69 87 ALA A CA 1
ATOM 709 C C . ALA A 1 87 ? 1.159 4.699 1.183 1.00 92.69 87 ALA A C 1
ATOM 711 O O . ALA A 1 87 ? 1.229 3.875 0.272 1.00 92.69 87 ALA A O 1
ATOM 712 N N . ILE A 1 88 ? 0.188 5.606 1.286 1.00 92.81 88 ILE A N 1
ATOM 713 C CA . ILE A 1 88 ? -0.895 5.830 0.325 1.00 92.81 88 ILE A CA 1
ATOM 714 C C . ILE A 1 88 ? -0.962 7.337 0.069 1.00 92.81 88 ILE A C 1
ATOM 716 O O . ILE A 1 88 ? -0.881 8.123 1.017 1.00 92.81 88 ILE A O 1
ATOM 720 N N . MET A 1 89 ? -1.116 7.739 -1.190 1.00 88.81 89 MET A N 1
ATOM 721 C CA . MET A 1 89 ? -1.382 9.125 -1.562 1.00 88.81 89 MET A CA 1
ATOM 722 C C . MET A 1 89 ? -2.868 9.426 -1.397 1.00 88.81 89 MET A C 1
ATOM 724 O O . MET A 1 89 ? -3.726 8.735 -1.952 1.00 88.81 89 MET A O 1
ATOM 728 N N . VAL A 1 90 ? -3.160 10.458 -0.616 1.00 78.69 90 VAL A N 1
ATOM 729 C CA . VAL A 1 90 ? -4.508 10.996 -0.429 1.00 78.69 90 VAL A CA 1
ATOM 730 C C . VAL A 1 90 ? -4.543 12.340 -1.163 1.00 78.69 90 VAL A C 1
ATOM 732 O O . VAL A 1 90 ? -3.573 13.086 -1.007 1.00 78.69 90 VAL A O 1
ATOM 735 N N . PRO A 1 91 ? -5.566 12.619 -1.991 1.00 61.88 91 PRO A N 1
ATOM 736 C CA . PRO A 1 91 ? -5.750 13.944 -2.578 1.00 61.88 91 PRO A CA 1
ATOM 737 C C . PRO A 1 91 ? -5.968 15.022 -1.507 1.00 61.88 91 PRO A C 1
ATOM 739 O O . PRO A 1 91 ? -6.461 14.681 -0.405 1.00 61.88 91 PRO A O 1
#

pLDDT: mean 82.45, std 16.87, range [37.25, 96.69]

Secondary structure (DSSP, 8-state):
------------PPPHHHHHHHHHHHHHTTSHHHHHHHHHHHHH-TTS-HHHHHHHHHH-TT-S----HHHHHHTT--PPTTPPPPP----

Solvent-accessible surface area (backbone atoms only — not comparable to full-atom values): 6004 Å² total; per-residue (Å²): 141,84,86,84,85,88,85,79,91,67,81,77,67,80,54,70,68,62,55,51,54,49,55,52,48,63,66,52,42,78,40,75,63,54,34,50,47,40,51,58,32,38,73,73,41,69,90,50,54,71,70,41,37,50,42,38,31,76,74,44,58,83,63,84,78,87,75,5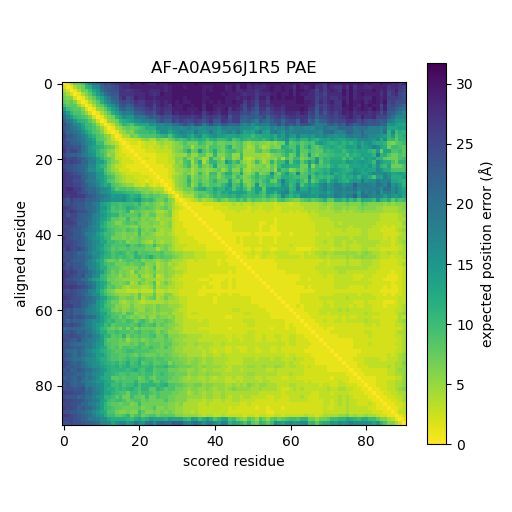5,73,68,54,36,47,75,71,78,40,78,85,61,91,89,69,78,86,78,78,72,86,74,136

Radius of gyration: 16.75 Å; Cα contacts (8 Å, |Δi|>4): 53; chains: 1; bounding box: 27×42×45 Å

Sequence (91 aa):
MERRLGRGEGSRQPQPEILQRLEDAVAAIHDSESFRRWLDVSSRFHHYSLSNQLLITMQRPDATRVAGFHAWRKLGRQVRKGEKGIAIMVP

Mean predicted aligned error: 9.51 Å

Foldseek 3Di:
DDDDDDDDPPVPPPDVVLVVLLVVLVVVCVDPVSVVLLVQLCVQPVVADSSQSSQCSVPPSPDNDADDQVVCVVVVHHDDPPDDHTDGDDD